Protein AF-A0A956LM28-F1 (afdb_monomer)

Secondary structure (DSSP, 8-state):
------HHHHHHHHHHHHHTHHHHHHHHHHHHHHHHHHGGG-PPP--SGGGS-TTSHHHHHHHHHHHHH-----------SS-HHHHHHHHHHHHHHHHT-GGGTT-------HHHHHHHHHHH-GGGHHHHHTTSPTT----

Radius of gyration: 29.78 Å; Cα contacts (8 Å, |Δi|>4): 27; chains: 1; bounding box: 61×28×83 Å

Foldseek 3Di:
DDPDDDPVNVVVVVVVCVVPVVVVVVVVVVVVVVCVVCVVVPDDDPDPLVVDDCVPPVSVVVVVVCVVPNDPPDDDDDDDDDDPVVSVVVVVVVVVVLCVDPVCPPVCPDDQDPLNVVVVVCVPDVVVVVVVVVVDDPPDDDD

pLDDT: mean 74.86, std 14.49, range [39.31, 97.31]

Structure (mmCIF, N/CA/C/O backbone):
data_AF-A0A956LM28-F1
#
_entry.id   AF-A0A956LM28-F1
#
loop_
_atom_site.group_PDB
_atom_site.id
_atom_site.type_symbol
_atom_site.label_atom_id
_atom_site.label_alt_id
_atom_site.label_comp_id
_atom_site.label_asym_id
_atom_site.label_entity_id
_atom_site.label_seq_id
_atom_site.pdbx_PDB_ins_code
_atom_site.Cartn_x
_atom_site.Cartn_y
_atom_site.Cartn_z
_atom_site.occupancy
_atom_site.B_iso_or_equiv
_atom_site.auth_seq_id
_atom_site.auth_comp_id
_atom_site.auth_asym_id
_atom_site.auth_atom_id
_atom_site.pdbx_PDB_model_num
ATOM 1 N N . MET A 1 1 ? 36.178 5.167 -13.919 1.00 39.31 1 MET A N 1
ATOM 2 C CA . MET A 1 1 ? 35.560 4.736 -15.194 1.00 39.31 1 MET A CA 1
ATOM 3 C C . MET A 1 1 ? 35.557 5.927 -16.148 1.00 39.31 1 MET A C 1
ATOM 5 O O . MET A 1 1 ? 34.831 6.876 -15.893 1.00 39.31 1 MET A O 1
ATOM 9 N N . LYS A 1 2 ? 36.430 5.956 -17.165 1.00 40.47 2 LYS A N 1
ATOM 10 C CA . LYS A 1 2 ? 36.479 7.042 -18.163 1.00 40.47 2 LYS A CA 1
ATOM 11 C C . LYS A 1 2 ? 35.704 6.593 -19.404 1.00 40.47 2 LYS A C 1
ATOM 13 O O . LYS A 1 2 ? 36.234 5.825 -20.197 1.00 40.47 2 LYS A O 1
ATOM 18 N N . PHE A 1 3 ? 34.463 7.047 -19.565 1.00 50.88 3 PHE A N 1
ATOM 19 C CA . PHE A 1 3 ? 33.732 6.896 -20.826 1.00 50.88 3 PHE A CA 1
ATOM 20 C C . PHE A 1 3 ? 34.228 7.967 -21.805 1.00 50.88 3 PHE A C 1
ATOM 22 O O . PHE A 1 3 ? 33.648 9.040 -21.924 1.00 50.88 3 PHE A O 1
ATOM 29 N N . GLY A 1 4 ? 35.366 7.705 -22.447 1.00 50.84 4 GLY A N 1
ATOM 30 C CA . GLY A 1 4 ? 35.900 8.543 -23.518 1.00 50.84 4 GLY A CA 1
ATOM 31 C C . GLY A 1 4 ? 35.463 7.997 -24.870 1.00 50.84 4 GLY A C 1
ATOM 32 O O . GLY A 1 4 ? 36.210 7.252 -25.493 1.00 50.84 4 GLY A O 1
ATOM 33 N N . ALA A 1 5 ? 34.253 8.326 -25.315 1.00 62.44 5 ALA A N 1
ATOM 34 C CA . ALA A 1 5 ? 33.880 8.112 -26.710 1.00 62.44 5 ALA A CA 1
ATOM 35 C C . ALA A 1 5 ? 34.688 9.095 -27.579 1.00 62.44 5 ALA A C 1
ATOM 37 O O . ALA A 1 5 ? 34.656 10.302 -27.334 1.00 62.44 5 ALA A O 1
ATOM 38 N N . SER A 1 6 ? 35.463 8.585 -28.540 1.00 75.94 6 SER A N 1
ATOM 39 C CA . SER A 1 6 ? 36.247 9.417 -29.460 1.00 75.94 6 SER A CA 1
ATOM 40 C C . SER A 1 6 ? 35.320 10.193 -30.406 1.00 75.94 6 SER A C 1
ATOM 42 O O . SER A 1 6 ? 34.205 9.764 -30.685 1.00 75.94 6 SER A O 1
ATOM 44 N N . GLY A 1 7 ? 35.755 11.342 -30.937 1.00 74.44 7 GLY A N 1
ATOM 45 C CA . GLY A 1 7 ? 34.941 12.129 -31.885 1.00 74.44 7 GLY A CA 1
ATOM 46 C C . GLY A 1 7 ? 34.481 11.325 -33.113 1.00 74.44 7 GLY A C 1
ATOM 47 O O . GLY A 1 7 ? 33.429 11.596 -33.690 1.00 74.44 7 GLY A O 1
ATOM 48 N N . GLU A 1 8 ? 35.227 10.276 -33.454 1.00 78.12 8 GLU A N 1
ATOM 49 C CA . GLU A 1 8 ? 34.931 9.340 -34.535 1.00 78.12 8 GLU A CA 1
ATOM 50 C C . GLU A 1 8 ? 33.704 8.459 -34.250 1.00 78.12 8 GLU A C 1
ATOM 52 O O . GLU A 1 8 ? 32.921 8.201 -35.165 1.00 78.12 8 GLU A O 1
ATOM 57 N N . THR A 1 9 ? 33.469 8.041 -32.998 1.00 80.12 9 THR A N 1
ATOM 58 C CA . THR A 1 9 ? 32.282 7.234 -32.660 1.00 80.12 9 THR A CA 1
ATOM 59 C C . THR A 1 9 ? 31.005 8.061 -32.749 1.00 80.12 9 THR A C 1
ATOM 61 O O . THR A 1 9 ? 30.006 7.582 -33.284 1.00 80.12 9 THR A O 1
ATOM 64 N N . TYR A 1 10 ? 31.038 9.325 -32.321 1.00 80.62 10 TYR A N 1
ATOM 65 C CA . TYR A 1 10 ? 29.906 10.241 -32.485 1.00 80.62 10 TYR A CA 1
ATOM 66 C C . TYR A 1 10 ? 29.614 10.536 -33.959 1.00 80.62 10 TYR A C 1
ATOM 68 O O . TYR A 1 10 ? 28.452 10.505 -34.368 1.00 80.62 10 TYR A O 1
ATOM 76 N N . ALA A 1 11 ? 30.652 10.767 -34.770 1.00 80.88 11 ALA A N 1
ATOM 77 C CA . ALA A 1 11 ? 30.502 10.982 -36.208 1.00 80.88 11 ALA A CA 1
ATOM 78 C C . ALA A 1 11 ? 29.904 9.751 -36.911 1.00 80.88 11 ALA A C 1
ATOM 80 O O . ALA A 1 11 ? 29.016 9.886 -37.757 1.00 80.88 11 ALA A O 1
ATOM 81 N N . TRP A 1 12 ? 30.330 8.549 -36.517 1.00 83.12 12 TRP A N 1
ATOM 82 C CA . TRP A 1 12 ? 29.788 7.296 -37.038 1.00 83.12 12 TRP A CA 1
ATOM 83 C C . TRP A 1 12 ? 28.314 7.087 -36.655 1.00 83.12 12 TRP A C 1
ATOM 85 O O . TRP A 1 12 ? 27.498 6.772 -37.525 1.00 83.12 12 TRP A O 1
ATOM 95 N N . ILE A 1 13 ? 27.941 7.335 -35.392 1.00 84.06 13 ILE A N 1
ATOM 96 C CA . ILE A 1 13 ? 26.540 7.272 -34.938 1.00 84.06 13 ILE A CA 1
ATOM 97 C C . ILE A 1 13 ? 25.688 8.282 -35.715 1.00 84.06 13 ILE A C 1
ATOM 99 O O . ILE A 1 13 ? 24.631 7.924 -36.233 1.00 84.06 13 ILE A O 1
ATOM 103 N N . ALA A 1 14 ? 26.159 9.523 -35.863 1.00 82.56 14 ALA A N 1
ATOM 104 C CA . ALA A 1 14 ? 25.442 10.561 -36.599 1.00 82.56 14 ALA A CA 1
ATOM 105 C C . ALA A 1 14 ? 25.210 10.171 -38.070 1.00 82.56 14 ALA A C 1
ATOM 107 O O . ALA A 1 14 ? 24.093 10.291 -38.578 1.00 82.56 14 ALA A O 1
ATOM 108 N N . GLN A 1 15 ? 26.226 9.630 -38.749 1.00 82.38 15 GLN A N 1
ATOM 109 C CA . GLN A 1 15 ? 26.079 9.148 -40.126 1.00 82.38 15 GLN A CA 1
ATOM 110 C C . GLN A 1 15 ? 25.122 7.954 -40.232 1.00 82.38 15 GLN A C 1
ATOM 112 O O . GLN A 1 15 ? 24.318 7.891 -41.168 1.00 82.38 15 GLN A O 1
ATOM 117 N N . ALA A 1 16 ? 25.165 7.024 -39.275 1.00 80.94 16 ALA A N 1
ATOM 118 C CA . ALA A 1 16 ? 24.238 5.897 -39.221 1.00 80.94 16 ALA A CA 1
ATOM 119 C C . ALA A 1 16 ? 22.782 6.370 -39.054 1.00 80.94 16 ALA A C 1
ATOM 121 O O . ALA A 1 16 ? 21.890 5.853 -39.737 1.00 80.94 16 ALA A O 1
ATOM 122 N N . VAL A 1 17 ? 22.556 7.395 -38.225 1.00 85.19 17 VAL A N 1
ATOM 123 C CA . VAL A 1 17 ? 21.240 8.017 -38.020 1.00 85.19 17 VAL A CA 1
ATOM 124 C C . VAL A 1 17 ? 20.725 8.673 -39.302 1.00 85.19 17 VAL A C 1
ATOM 126 O O . VAL A 1 17 ? 19.581 8.437 -39.690 1.00 85.19 17 VAL A O 1
ATOM 129 N N . VAL A 1 18 ? 21.567 9.431 -40.012 1.00 87.94 18 VAL A N 1
ATOM 130 C CA . VAL A 1 18 ? 21.174 10.104 -41.264 1.00 87.94 18 VAL A CA 1
ATOM 131 C C . VAL A 1 18 ? 20.878 9.093 -42.376 1.00 87.94 18 VAL A C 1
ATOM 133 O O . VAL A 1 18 ? 19.854 9.192 -43.057 1.00 87.9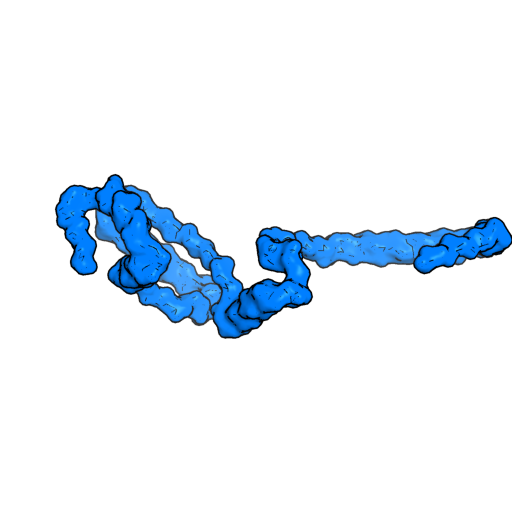4 18 VAL A O 1
ATOM 136 N N . ARG A 1 19 ? 21.737 8.078 -42.546 1.00 88.88 19 ARG A N 1
ATOM 137 C CA . ARG A 1 19 ? 21.605 7.084 -43.624 1.00 88.88 19 ARG A CA 1
ATOM 138 C C . ARG A 1 19 ? 20.397 6.165 -43.440 1.00 88.88 19 ARG A C 1
ATOM 140 O O . ARG A 1 19 ? 19.816 5.717 -44.426 1.00 88.88 19 ARG A O 1
ATOM 147 N N . ARG A 1 20 ? 20.010 5.881 -42.194 1.00 90.31 20 ARG A N 1
ATOM 148 C CA . ARG A 1 20 ? 18.883 4.998 -41.846 1.00 90.31 20 ARG A CA 1
ATOM 149 C C . ARG A 1 20 ? 17.755 5.751 -41.133 1.00 90.31 20 ARG A C 1
ATOM 151 O O . ARG A 1 20 ? 17.094 5.180 -40.268 1.00 90.31 20 ARG A O 1
ATOM 158 N N . ARG A 1 21 ? 17.500 7.007 -41.526 1.00 89.06 21 ARG A N 1
ATOM 159 C CA . ARG A 1 21 ? 16.538 7.914 -40.868 1.00 89.06 21 ARG A CA 1
ATOM 160 C C . ARG A 1 21 ? 15.180 7.282 -40.559 1.00 89.06 21 ARG A C 1
ATOM 162 O O . ARG A 1 21 ? 14.679 7.431 -39.455 1.00 89.06 21 ARG A O 1
ATOM 169 N N . TRP A 1 22 ? 14.616 6.521 -41.497 1.00 93.25 22 TRP A N 1
ATOM 170 C CA . TRP A 1 22 ? 13.314 5.880 -41.310 1.00 93.25 22 TRP A CA 1
ATOM 171 C C . TRP A 1 22 ? 13.344 4.797 -40.234 1.00 93.25 22 TRP A C 1
ATOM 173 O O . TRP A 1 22 ? 12.452 4.755 -39.401 1.00 93.25 22 TRP A O 1
ATOM 183 N N . ILE A 1 23 ? 14.402 3.985 -40.192 1.00 92.38 23 ILE A N 1
ATOM 184 C CA . ILE A 1 23 ? 14.566 2.941 -39.173 1.00 92.38 23 ILE A CA 1
ATOM 185 C C . ILE A 1 23 ? 14.701 3.578 -37.786 1.00 92.38 23 ILE A C 1
ATOM 187 O O . ILE A 1 23 ? 14.074 3.113 -36.840 1.00 92.38 23 ILE A O 1
ATOM 191 N N . VAL A 1 24 ? 15.476 4.661 -37.667 1.00 92.69 24 VAL A N 1
ATOM 192 C CA . VAL A 1 24 ? 15.648 5.377 -36.392 1.00 92.69 24 VAL A CA 1
ATOM 193 C C . VAL A 1 24 ? 14.342 6.025 -35.937 1.00 92.69 24 VAL A C 1
ATOM 195 O O . VAL A 1 24 ? 13.993 5.914 -34.765 1.00 92.69 24 VAL A O 1
ATOM 198 N N . LEU A 1 25 ? 13.592 6.647 -36.852 1.00 93.69 25 LEU A N 1
ATOM 199 C CA . LEU A 1 25 ? 12.282 7.227 -36.548 1.00 93.69 25 LEU A CA 1
ATOM 200 C C . LEU A 1 25 ? 11.279 6.162 -36.101 1.00 93.69 25 LEU A C 1
ATOM 202 O O . LEU A 1 25 ? 10.583 6.367 -35.112 1.00 93.69 25 LEU A O 1
ATOM 206 N N . THR A 1 26 ? 11.231 5.013 -36.779 1.00 94.94 26 THR A N 1
ATOM 207 C CA . THR A 1 26 ? 10.374 3.892 -36.376 1.00 94.94 26 THR A CA 1
ATOM 208 C C . THR A 1 26 ? 10.778 3.347 -35.009 1.00 94.94 26 THR A C 1
ATOM 210 O O . THR A 1 26 ? 9.910 3.101 -34.179 1.00 94.94 26 THR A O 1
ATOM 213 N N . LEU A 1 27 ? 12.077 3.200 -34.739 1.00 95.31 27 LEU A N 1
ATOM 214 C CA . LEU A 1 27 ? 12.566 2.740 -33.439 1.00 95.31 27 LEU A CA 1
ATOM 215 C C . LEU A 1 27 ? 12.185 3.717 -32.317 1.00 95.31 27 LEU A C 1
ATOM 217 O O . LEU A 1 27 ? 11.679 3.289 -31.283 1.00 95.31 27 LEU A O 1
ATOM 221 N N . LEU A 1 28 ? 12.382 5.021 -32.534 1.00 95.25 28 LEU A N 1
ATOM 222 C CA . LEU A 1 28 ? 11.965 6.064 -31.594 1.00 95.25 28 LEU A CA 1
ATOM 223 C C . LEU A 1 28 ? 10.461 6.016 -31.350 1.00 95.25 28 LEU A C 1
ATOM 225 O O . LEU A 1 28 ? 10.041 6.005 -30.200 1.00 95.25 28 LEU A O 1
ATOM 229 N N . LEU A 1 29 ? 9.664 5.915 -32.416 1.00 96.81 29 LEU A N 1
ATOM 230 C CA . LEU A 1 29 ? 8.213 5.809 -32.316 1.00 96.81 29 LEU A CA 1
ATOM 231 C C . LEU A 1 29 ? 7.797 4.588 -31.488 1.00 96.81 29 LEU A C 1
ATOM 233 O O . LEU A 1 29 ? 6.949 4.713 -30.611 1.00 96.81 29 LEU A O 1
ATOM 237 N N . ILE A 1 30 ? 8.420 3.429 -31.715 1.00 97.31 30 ILE A N 1
ATOM 238 C CA . ILE A 1 30 ? 8.160 2.212 -30.936 1.00 97.31 30 ILE A CA 1
ATOM 239 C C . ILE A 1 30 ? 8.509 2.430 -29.460 1.00 97.31 30 ILE A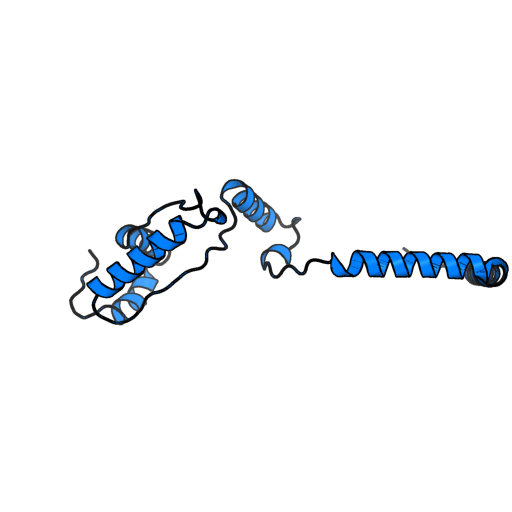 C 1
ATOM 241 O O . ILE A 1 30 ? 7.688 2.126 -28.600 1.00 97.31 30 ILE A O 1
ATOM 245 N N . ILE A 1 31 ? 9.682 2.992 -29.151 1.00 96.69 31 ILE A N 1
ATOM 246 C 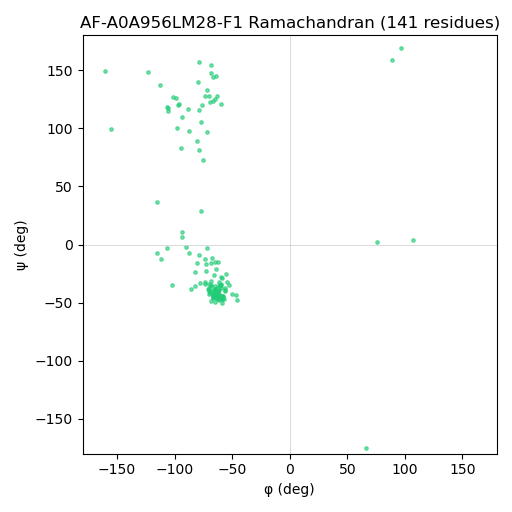CA . ILE A 1 31 ? 10.095 3.271 -27.765 1.00 96.69 31 ILE A CA 1
ATOM 247 C C . ILE A 1 31 ? 9.122 4.250 -27.096 1.00 96.69 31 ILE A C 1
ATOM 249 O O . ILE A 1 31 ? 8.725 4.031 -25.952 1.00 96.69 31 ILE A O 1
ATOM 253 N N . THR A 1 32 ? 8.696 5.298 -27.802 1.00 96.38 32 THR A N 1
ATOM 254 C CA . THR A 1 32 ? 7.714 6.265 -27.298 1.00 96.38 32 THR A CA 1
ATOM 255 C C . THR A 1 32 ? 6.360 5.611 -27.040 1.00 96.38 32 THR A C 1
ATOM 257 O O . THR A 1 32 ? 5.772 5.849 -25.989 1.00 96.38 32 THR A O 1
ATOM 260 N N . ILE A 1 33 ? 5.878 4.761 -27.951 1.00 96.81 33 ILE A N 1
ATOM 261 C CA . ILE A 1 33 ? 4.623 4.020 -27.767 1.00 96.81 33 ILE A CA 1
ATOM 262 C C . ILE A 1 33 ? 4.734 3.092 -26.556 1.00 96.81 33 ILE A C 1
ATOM 264 O O . ILE A 1 33 ? 3.847 3.105 -25.710 1.00 96.81 33 ILE A O 1
ATOM 268 N N . ILE A 1 34 ? 5.828 2.336 -26.428 1.00 96.31 34 ILE A N 1
ATOM 269 C CA . ILE A 1 34 ? 6.066 1.456 -25.275 1.00 96.31 34 ILE A CA 1
ATOM 270 C C . ILE A 1 34 ? 6.067 2.268 -23.976 1.00 96.31 34 ILE A C 1
ATOM 272 O O . ILE A 1 34 ? 5.386 1.895 -23.023 1.00 96.31 34 ILE A O 1
ATOM 276 N N . GLY A 1 35 ? 6.770 3.402 -23.945 1.00 94.00 35 GLY A N 1
ATOM 277 C CA . GLY A 1 35 ? 6.774 4.304 -22.794 1.00 94.00 35 GLY A CA 1
ATOM 278 C C . GLY A 1 35 ? 5.375 4.819 -22.450 1.00 94.00 35 GLY A C 1
ATOM 279 O O . GLY A 1 35 ? 4.985 4.789 -21.287 1.00 94.00 35 GLY A O 1
ATOM 280 N N . GLY A 1 36 ? 4.593 5.219 -23.456 1.00 93.50 36 GLY A N 1
ATOM 281 C CA . GLY A 1 36 ? 3.207 5.659 -23.281 1.00 93.50 36 GLY A CA 1
ATOM 282 C C . GLY A 1 36 ? 2.272 4.551 -22.789 1.00 93.50 36 GLY A C 1
ATOM 283 O O . GLY A 1 36 ? 1.392 4.817 -21.976 1.00 93.50 36 GLY A O 1
ATOM 284 N N . VAL A 1 37 ? 2.488 3.307 -23.225 1.00 94.06 37 VAL A N 1
ATOM 285 C CA . VAL A 1 37 ? 1.737 2.132 -22.758 1.00 94.06 37 VAL A CA 1
ATOM 286 C C . VAL A 1 37 ? 2.102 1.779 -21.319 1.00 94.06 37 VAL A C 1
ATOM 288 O O . VAL A 1 37 ? 1.214 1.411 -20.562 1.00 94.06 37 VAL A O 1
ATOM 291 N N . ILE A 1 38 ? 3.371 1.905 -20.919 1.00 93.56 38 ILE A N 1
ATOM 292 C CA . ILE A 1 38 ? 3.832 1.588 -19.556 1.00 93.56 38 ILE A CA 1
ATOM 293 C C . ILE A 1 38 ? 3.472 2.699 -18.562 1.00 93.56 38 ILE A C 1
ATOM 295 O O . ILE A 1 38 ? 3.179 2.401 -17.406 1.00 93.56 38 ILE A O 1
ATOM 299 N N . ALA A 1 39 ? 3.453 3.962 -18.995 1.00 89.31 39 ALA A N 1
ATOM 300 C CA . ALA A 1 39 ? 3.169 5.124 -18.152 1.00 89.31 39 ALA A CA 1
ATOM 301 C C . ALA A 1 39 ? 1.951 4.971 -17.211 1.00 89.31 39 ALA A C 1
ATOM 303 O O . ALA A 1 39 ? 2.112 5.244 -16.021 1.00 89.31 39 ALA A O 1
ATOM 304 N N . PRO A 1 40 ? 0.764 4.502 -17.653 1.00 86.50 40 PRO A N 1
ATOM 305 C CA . PRO A 1 40 ? -0.383 4.322 -16.758 1.00 86.50 40 PRO A CA 1
ATOM 306 C C . PRO A 1 40 ? -0.212 3.193 -15.729 1.00 86.50 40 PRO A C 1
ATOM 308 O O . PRO A 1 40 ? -0.959 3.153 -14.756 1.00 86.50 40 PRO A O 1
ATOM 311 N N . TYR A 1 41 ? 0.751 2.286 -15.913 1.00 85.94 41 TYR A N 1
ATOM 312 C CA . TYR A 1 41 ? 1.040 1.196 -14.973 1.00 85.94 41 TYR A CA 1
ATOM 313 C C . TYR A 1 41 ? 2.074 1.578 -13.909 1.00 85.94 41 TYR A C 1
ATOM 315 O O . TYR A 1 41 ? 2.377 0.770 -13.030 1.00 85.94 41 TYR A O 1
ATOM 323 N N . VAL A 1 42 ? 2.621 2.796 -13.961 1.00 82.06 42 VAL A N 1
ATOM 324 C CA . VAL A 1 42 ? 3.524 3.295 -12.923 1.00 82.06 42 VAL A CA 1
ATOM 325 C C . VAL A 1 42 ? 2.703 3.592 -11.667 1.00 82.06 42 VAL A C 1
ATOM 327 O O . VAL A 1 42 ? 2.073 4.639 -11.535 1.00 82.06 42 VAL A O 1
ATOM 330 N N . GLY A 1 43 ? 2.686 2.633 -10.742 1.00 77.88 43 GLY A N 1
ATOM 331 C CA . GLY A 1 43 ? 2.033 2.781 -9.447 1.00 77.88 43 GLY A CA 1
ATOM 332 C C . GLY A 1 43 ? 2.783 3.771 -8.558 1.00 77.88 43 GLY A C 1
ATOM 333 O O . GLY A 1 43 ? 3.985 3.633 -8.335 1.00 77.88 43 GLY A O 1
ATOM 334 N N . VAL A 1 44 ? 2.070 4.756 -8.015 1.00 75.50 44 VAL A N 1
ATOM 335 C CA . VAL A 1 44 ? 2.604 5.641 -6.974 1.00 75.50 44 VAL A CA 1
ATOM 336 C C . VAL A 1 44 ? 2.334 4.994 -5.619 1.00 75.50 44 VAL A C 1
ATOM 338 O O . VAL A 1 44 ? 1.179 4.812 -5.238 1.00 75.50 44 VAL A O 1
ATOM 341 N N . SER A 1 45 ? 3.393 4.647 -4.888 1.00 72.19 45 SER A N 1
ATOM 342 C CA . SER A 1 45 ? 3.289 4.163 -3.509 1.00 72.19 45 SER A CA 1
ATOM 343 C C . SER A 1 45 ? 3.570 5.304 -2.536 1.00 72.19 45 SER A C 1
ATOM 345 O O . SER A 1 45 ? 4.610 5.951 -2.615 1.00 72.19 45 SER A O 1
ATOM 347 N N . THR A 1 46 ? 2.653 5.543 -1.599 1.00 72.44 46 THR A N 1
ATOM 348 C CA . THR A 1 46 ? 2.828 6.496 -0.487 1.00 72.44 46 THR A CA 1
ATOM 349 C C . THR A 1 46 ? 3.372 5.822 0.776 1.00 72.44 46 THR A C 1
ATOM 351 O O . THR A 1 46 ? 3.386 6.423 1.853 1.00 72.44 46 THR A O 1
ATOM 354 N N . SER A 1 47 ? 3.820 4.567 0.668 1.00 65.31 47 SER A N 1
ATOM 355 C CA . SER A 1 47 ? 4.342 3.813 1.803 1.00 65.31 47 SER A CA 1
ATOM 356 C C . SER A 1 47 ? 5.640 4.427 2.318 1.00 65.31 47 SER A C 1
ATOM 358 O O . SER A 1 47 ? 6.631 4.538 1.595 1.00 65.31 47 SER A O 1
ATOM 360 N N . ARG A 1 48 ? 5.657 4.775 3.609 1.00 68.31 48 ARG A N 1
ATOM 361 C CA . ARG A 1 48 ? 6.843 5.336 4.275 1.00 68.31 48 ARG A CA 1
ATOM 362 C C . ARG A 1 48 ? 7.994 4.332 4.352 1.00 68.31 48 ARG A C 1
ATOM 364 O O . ARG A 1 48 ? 9.148 4.741 4.376 1.00 68.31 48 ARG A O 1
ATOM 371 N N . PHE A 1 49 ? 7.677 3.039 4.351 1.00 66.44 49 PHE A N 1
ATOM 372 C CA . PHE A 1 49 ? 8.657 1.953 4.377 1.00 66.44 49 PHE A CA 1
ATOM 373 C C . PHE A 1 49 ? 9.361 1.783 3.026 1.00 66.44 49 PHE A C 1
ATOM 375 O O . PHE A 1 49 ? 10.547 1.493 2.993 1.00 66.44 49 PHE A O 1
ATOM 382 N N . GLY A 1 50 ? 8.668 2.059 1.915 1.00 65.44 50 GLY A N 1
ATOM 383 C CA . GLY A 1 50 ? 9.246 1.978 0.567 1.00 65.44 50 GLY A CA 1
ATOM 384 C C . GLY A 1 50 ? 10.257 3.083 0.234 1.00 65.44 50 GLY A C 1
ATOM 385 O O . GLY A 1 50 ? 10.830 3.071 -0.849 1.00 65.44 50 GLY A O 1
ATOM 386 N N . MET A 1 51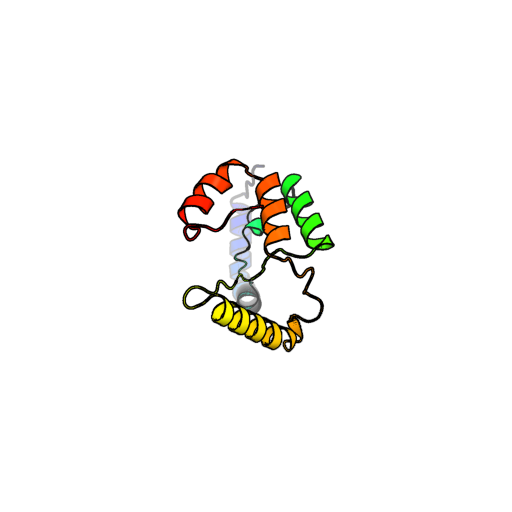 ? 10.473 4.044 1.141 1.00 75.88 51 MET A N 1
ATOM 387 C CA . MET A 1 51 ? 11.473 5.109 0.988 1.00 75.88 51 MET A CA 1
ATOM 388 C C . MET A 1 51 ? 12.865 4.709 1.500 1.00 75.88 51 MET A C 1
ATOM 390 O O . MET A 1 51 ? 13.820 5.465 1.320 1.00 75.88 51 MET A O 1
ATOM 394 N N . VAL A 1 52 ? 12.990 3.550 2.151 1.00 78.62 52 VAL A N 1
ATOM 395 C CA . VAL A 1 52 ? 14.255 3.015 2.671 1.00 78.62 52 VAL A CA 1
ATOM 396 C C . VAL A 1 52 ? 14.609 1.768 1.869 1.00 78.62 52 VAL A C 1
ATOM 398 O O . VAL A 1 52 ? 13.732 0.958 1.580 1.00 78.62 52 VAL A O 1
ATOM 401 N N . SER A 1 53 ? 15.879 1.606 1.480 1.00 72.88 53 SER A N 1
ATOM 402 C CA . SER A 1 53 ? 16.276 0.410 0.733 1.00 72.88 53 SER A CA 1
ATOM 403 C C . SER A 1 53 ? 16.160 -0.843 1.604 1.00 72.88 53 SER A C 1
ATOM 405 O O . SER A 1 53 ? 16.469 -0.832 2.799 1.00 72.88 53 SER A O 1
ATOM 407 N N . SER A 1 54 ? 15.763 -1.943 0.971 1.00 71.44 54 SER A N 1
ATOM 408 C CA . SER A 1 54 ? 15.694 -3.278 1.573 1.00 71.44 54 SER A CA 1
ATOM 409 C C . SER A 1 54 ? 17.058 -3.813 2.029 1.00 71.44 54 SER A C 1
ATOM 411 O O . SER A 1 54 ? 17.121 -4.764 2.802 1.00 71.44 54 SER A O 1
ATOM 413 N N . ASP A 1 55 ? 18.155 -3.198 1.579 1.00 75.81 55 ASP A N 1
ATOM 414 C CA . ASP A 1 55 ? 19.521 -3.569 1.966 1.00 75.81 55 ASP A CA 1
ATOM 415 C C . ASP A 1 55 ? 19.861 -3.134 3.402 1.00 75.81 55 ASP A C 1
ATOM 417 O O . ASP A 1 55 ? 20.864 -3.566 3.970 1.00 75.81 55 ASP A O 1
ATOM 421 N N . ASN A 1 56 ? 19.027 -2.291 4.018 1.00 82.56 56 ASN A N 1
ATOM 422 C CA . ASN A 1 56 ? 19.135 -1.985 5.436 1.00 82.56 56 ASN A CA 1
ATOM 423 C C . ASN A 1 56 ? 18.577 -3.152 6.268 1.00 82.56 56 ASN A C 1
ATOM 425 O O . ASN A 1 56 ? 17.387 -3.467 6.203 1.00 82.56 56 ASN A O 1
ATOM 429 N N . GLU A 1 57 ? 19.409 -3.757 7.119 1.00 83.06 57 GLU A N 1
ATOM 430 C CA . GLU A 1 57 ? 19.005 -4.889 7.964 1.00 83.06 57 GLU A CA 1
ATOM 431 C C . GLU A 1 57 ? 17.768 -4.611 8.833 1.00 83.06 57 GLU A C 1
ATOM 433 O O . GLU A 1 57 ? 16.981 -5.522 9.101 1.00 83.06 57 GLU A O 1
ATOM 438 N N . HIS A 1 58 ? 17.572 -3.369 9.282 1.00 81.50 58 HIS A N 1
ATOM 439 C CA . HIS A 1 58 ? 16.407 -2.992 10.085 1.00 81.50 58 HIS A CA 1
ATOM 440 C C . HIS A 1 58 ? 15.117 -3.002 9.260 1.00 81.50 58 HIS A C 1
ATOM 442 O O . HIS A 1 58 ? 14.087 -3.482 9.736 1.00 81.50 58 HIS A O 1
ATOM 448 N N . GLN A 1 59 ? 15.194 -2.533 8.015 1.00 82.06 59 GLN A N 1
ATOM 449 C CA . GLN A 1 59 ? 14.083 -2.537 7.068 1.00 82.06 59 GLN A CA 1
ATOM 450 C C . GLN A 1 59 ? 13.711 -3.975 6.687 1.00 82.06 59 GLN A C 1
ATOM 452 O O . GLN A 1 59 ? 12.545 -4.354 6.777 1.00 82.06 59 GLN A O 1
ATOM 457 N N . ALA A 1 60 ? 14.706 -4.821 6.409 1.00 83.06 60 ALA A N 1
ATOM 458 C CA . ALA A 1 60 ? 14.486 -6.234 6.107 1.00 83.06 60 ALA A CA 1
ATOM 459 C C . ALA A 1 60 ? 13.809 -6.997 7.265 1.00 83.06 60 ALA A C 1
ATOM 461 O O . ALA A 1 60 ? 12.985 -7.886 7.038 1.00 83.06 60 ALA A O 1
ATOM 462 N N . ARG A 1 61 ? 14.126 -6.670 8.528 1.00 83.38 61 ARG A N 1
ATOM 463 C CA . ARG A 1 61 ? 13.434 -7.258 9.695 1.00 83.38 61 ARG A CA 1
ATOM 464 C C . ARG A 1 61 ? 11.972 -6.825 9.770 1.00 83.38 61 ARG A C 1
ATOM 466 O O . ARG A 1 61 ? 11.123 -7.646 10.113 1.00 83.38 61 ARG A O 1
ATOM 473 N N . LEU A 1 62 ? 11.689 -5.564 9.457 1.00 80.69 62 LEU A N 1
ATOM 474 C CA . LEU A 1 62 ? 10.337 -5.019 9.467 1.00 80.69 62 LEU A CA 1
ATOM 475 C C . LEU A 1 62 ? 9.475 -5.606 8.339 1.00 80.69 62 LEU A C 1
ATOM 477 O O . LEU A 1 62 ? 8.339 -6.000 8.585 1.00 80.69 62 LEU A O 1
ATOM 481 N N . GLU A 1 63 ? 10.030 -5.756 7.137 1.00 82.75 63 GLU A N 1
ATOM 482 C CA . GLU A 1 63 ? 9.361 -6.414 6.006 1.00 82.75 63 GLU A CA 1
ATOM 483 C C . GLU A 1 63 ? 9.019 -7.872 6.328 1.00 82.75 63 GLU A C 1
ATOM 485 O O . GLU A 1 63 ? 7.869 -8.275 6.183 1.00 82.75 63 GLU A O 1
ATOM 490 N N . ARG A 1 64 ? 9.958 -8.635 6.908 1.00 81.81 64 ARG A N 1
ATOM 491 C CA . ARG A 1 64 ? 9.680 -10.010 7.374 1.00 81.81 64 ARG A CA 1
ATOM 492 C C . ARG A 1 64 ? 8.579 -10.069 8.430 1.00 81.81 64 ARG A C 1
ATOM 494 O O . ARG A 1 64 ? 7.843 -11.053 8.499 1.00 81.81 64 ARG A O 1
ATOM 501 N N . PHE A 1 65 ? 8.488 -9.055 9.291 1.00 81.00 65 PHE A N 1
ATOM 502 C CA . PHE A 1 65 ? 7.393 -8.953 10.248 1.00 81.00 65 PHE A CA 1
ATOM 503 C C . PHE A 1 65 ? 6.060 -8.723 9.521 1.00 81.00 65 PHE A C 1
ATOM 505 O O . PHE A 1 65 ? 5.096 -9.434 9.805 1.00 81.00 65 PHE A O 1
ATOM 512 N N . PHE A 1 66 ? 6.005 -7.814 8.545 1.00 80.88 66 PHE A N 1
ATOM 513 C CA . PHE A 1 66 ? 4.795 -7.575 7.751 1.00 80.88 66 PHE A CA 1
ATOM 514 C C . PHE A 1 66 ? 4.382 -8.777 6.901 1.00 80.88 66 PHE A C 1
ATOM 516 O O . PHE A 1 66 ? 3.194 -9.086 6.849 1.00 80.88 66 PHE A O 1
ATOM 523 N N . ASP A 1 67 ? 5.325 -9.513 6.317 1.00 78.06 67 ASP A N 1
ATOM 524 C CA . ASP A 1 67 ? 5.028 -10.745 5.575 1.00 78.06 67 ASP A CA 1
ATOM 525 C C . ASP A 1 67 ? 4.390 -11.813 6.472 1.00 78.06 67 ASP A C 1
ATOM 527 O O . ASP A 1 67 ? 3.522 -12.573 6.041 1.00 78.06 67 ASP A O 1
ATOM 531 N N . ARG A 1 68 ? 4.807 -11.869 7.743 1.00 72.62 68 ARG A N 1
ATOM 532 C CA . ARG A 1 68 ? 4.337 -12.878 8.698 1.00 72.62 68 ARG A CA 1
ATOM 533 C C . ARG A 1 68 ? 3.035 -12.498 9.399 1.00 72.62 68 ARG A C 1
ATOM 535 O O . ARG A 1 68 ? 2.219 -13.378 9.663 1.00 72.62 68 ARG A O 1
ATOM 542 N N . PHE A 1 69 ? 2.863 -11.226 9.745 1.00 75.06 69 PHE A N 1
ATOM 543 C CA . PHE A 1 69 ? 1.765 -10.756 10.600 1.00 75.06 69 PHE A CA 1
ATOM 544 C C . PHE A 1 69 ? 0.786 -9.815 9.885 1.00 75.06 69 PHE A C 1
ATOM 546 O O . PHE A 1 69 ? -0.272 -9.503 10.429 1.00 75.06 69 PHE A O 1
ATOM 553 N N . GLY A 1 70 ? 1.097 -9.410 8.654 1.00 67.62 70 GLY A N 1
ATOM 554 C CA . GLY A 1 70 ? 0.349 -8.423 7.886 1.00 67.62 70 GLY A CA 1
ATOM 555 C C . GLY A 1 70 ? 0.829 -6.990 8.129 1.00 67.62 70 GLY A C 1
ATOM 556 O O . GLY A 1 70 ? 1.453 -6.668 9.140 1.00 67.62 70 GLY A O 1
ATOM 557 N N . TYR A 1 71 ? 0.515 -6.110 7.177 1.00 68.81 71 TYR A N 1
ATOM 558 C CA . TYR A 1 71 ? 0.784 -4.678 7.294 1.00 68.81 71 TYR A CA 1
ATOM 559 C C . TYR A 1 71 ? -0.162 -4.027 8.317 1.00 68.81 71 TYR A C 1
ATOM 561 O O . TYR A 1 71 ? -1.376 -4.233 8.227 1.00 68.81 71 TYR A O 1
ATOM 569 N N . PRO A 1 72 ? 0.345 -3.195 9.247 1.00 65.69 72 PRO A N 1
ATOM 570 C CA . PRO A 1 72 ? -0.454 -2.508 10.262 1.00 65.69 72 PRO A CA 1
ATOM 571 C C . PRO A 1 72 ? -1.222 -1.294 9.709 1.00 65.69 72 PRO A C 1
ATOM 573 O O . PRO A 1 72 ? -1.510 -0.357 10.453 1.00 65.69 72 PRO A O 1
ATOM 576 N N . ASP A 1 73 ? -1.583 -1.301 8.425 1.00 64.19 73 ASP A N 1
ATOM 577 C CA . ASP A 1 73 ? -2.415 -0.271 7.799 1.00 64.19 73 ASP A CA 1
ATOM 578 C C . ASP A 1 73 ? -3.870 -0.471 8.240 1.00 64.19 73 ASP A C 1
ATOM 580 O O . ASP A 1 73 ? -4.725 -0.975 7.508 1.00 64.19 73 ASP A O 1
ATOM 584 N N . MET A 1 74 ? -4.139 -0.137 9.500 1.00 65.50 74 MET A N 1
ATOM 585 C CA . MET A 1 74 ? -5.452 -0.270 10.109 1.00 65.50 74 MET A CA 1
ATOM 586 C C . MET A 1 74 ? -6.096 1.111 10.248 1.00 65.50 74 MET A C 1
ATOM 588 O O . MET A 1 74 ? -5.566 1.963 10.966 1.00 65.50 74 MET A O 1
ATOM 592 N N . PRO A 1 75 ? -7.241 1.365 9.591 1.00 68.56 75 PRO A N 1
ATOM 593 C CA . PRO A 1 75 ? -7.993 2.586 9.830 1.00 68.56 75 PRO A CA 1
ATOM 594 C C . PRO A 1 75 ? -8.508 2.593 11.274 1.00 68.56 75 PRO A C 1
ATOM 596 O O . PRO A 1 75 ? -9.193 1.665 11.706 1.00 68.56 75 PRO A O 1
ATOM 599 N N . VAL A 1 76 ? -8.195 3.654 12.018 1.00 76.44 76 VAL A N 1
ATOM 600 C CA . VAL A 1 76 ? -8.686 3.857 13.386 1.00 76.44 76 VAL A CA 1
ATOM 601 C C . VAL A 1 76 ? -9.908 4.767 13.340 1.00 76.44 76 VAL A C 1
ATOM 603 O O . VAL A 1 76 ? -9.829 5.903 12.877 1.00 76.44 76 VAL A O 1
ATOM 606 N N . ILE A 1 77 ? -11.046 4.269 13.827 1.00 80.00 77 ILE A N 1
ATOM 607 C CA . ILE A 1 77 ? -12.291 5.038 13.933 1.00 80.00 77 ILE A CA 1
ATOM 608 C C . ILE A 1 77 ? -12.507 5.398 15.402 1.00 80.00 77 ILE A C 1
ATOM 610 O O . ILE A 1 77 ? -12.738 4.520 16.231 1.00 80.00 77 ILE A O 1
ATOM 614 N N . MET A 1 78 ? -12.458 6.691 15.722 1.00 81.19 78 MET A N 1
ATOM 615 C CA . MET A 1 78 ? -12.710 7.199 17.072 1.00 81.19 78 MET A CA 1
ATOM 616 C C . MET A 1 78 ? -14.123 7.786 17.172 1.00 81.19 78 MET A C 1
ATOM 618 O O . MET A 1 78 ? -14.493 8.662 16.393 1.00 81.19 78 MET A O 1
ATOM 622 N N . VAL A 1 79 ? -14.905 7.335 18.158 1.00 84.06 79 VAL A N 1
ATOM 623 C CA . VAL A 1 79 ? -16.254 7.857 18.440 1.00 84.06 79 VAL A CA 1
ATOM 624 C C . VAL A 1 79 ? -16.212 8.706 19.712 1.00 84.06 79 VAL A C 1
ATOM 626 O O . VAL A 1 79 ? -15.911 8.198 20.792 1.00 84.06 79 VAL A O 1
ATOM 629 N N . ARG A 1 80 ? -16.531 10.002 19.602 1.00 84.06 80 ARG A N 1
ATOM 630 C CA . ARG A 1 80 ? -16.508 10.967 20.718 1.00 84.06 80 ARG A CA 1
ATOM 631 C C . ARG A 1 80 ? -17.871 11.643 20.914 1.00 84.06 80 ARG A C 1
ATOM 633 O O . ARG A 1 80 ? -18.577 11.899 19.947 1.00 84.06 80 ARG A O 1
ATOM 640 N N . GLY A 1 81 ? -18.186 11.989 22.167 1.00 87.06 81 GLY A N 1
ATOM 641 C CA . GLY A 1 81 ? -19.386 12.737 22.567 1.00 87.06 81 GLY A CA 1
ATOM 642 C C . GLY A 1 81 ? -20.548 11.861 23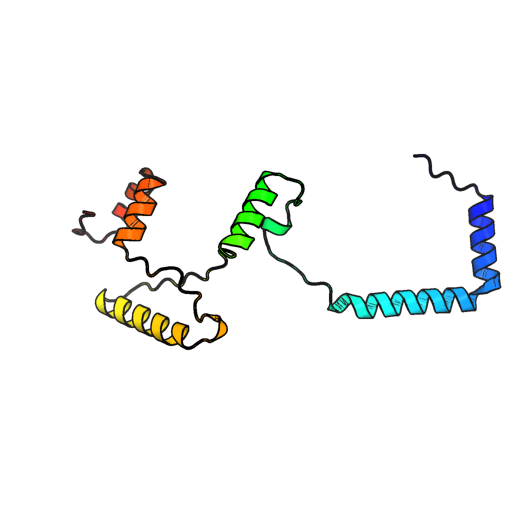.048 1.00 87.06 81 GLY A C 1
ATOM 643 O O . GLY A 1 81 ? -20.514 10.643 22.893 1.00 87.06 81 GLY A O 1
ATOM 644 N N . GLY A 1 82 ? -21.571 12.499 23.625 1.00 86.94 82 GLY A N 1
ATOM 645 C CA . GLY A 1 82 ? -22.764 11.840 24.168 1.00 86.94 82 GLY A CA 1
ATOM 646 C C . GLY A 1 82 ? -22.500 10.954 25.390 1.00 86.94 82 GLY A C 1
ATOM 647 O O . GLY A 1 82 ? -21.382 10.879 25.898 1.00 86.94 82 GLY A O 1
ATOM 648 N N . GLU A 1 83 ? -23.553 10.266 25.832 1.00 90.69 83 GLU A N 1
ATOM 649 C CA . GLU A 1 83 ? -23.480 9.326 26.953 1.00 90.69 83 GLU A CA 1
ATOM 650 C C . GLU A 1 83 ? -22.646 8.075 26.611 1.00 90.69 83 GLU A C 1
ATOM 652 O O . GLU A 1 83 ? -22.648 7.623 25.452 1.00 90.69 83 GLU A O 1
ATOM 657 N N . PRO A 1 84 ? -21.945 7.475 27.594 1.00 85.38 84 PRO A N 1
ATOM 658 C CA . PRO A 1 84 ? -21.144 6.264 27.406 1.00 85.38 84 PRO A CA 1
ATOM 659 C C . PRO A 1 84 ? -21.891 5.123 26.701 1.00 85.38 84 PRO A C 1
ATOM 661 O O . PRO A 1 84 ? -21.348 4.503 25.780 1.00 85.38 84 PRO A O 1
ATOM 664 N N . GLU A 1 85 ? -23.147 4.888 27.063 1.00 86.62 85 GLU A N 1
ATOM 665 C CA . GLU A 1 85 ? -23.999 3.824 26.521 1.00 86.62 85 GLU A CA 1
ATOM 666 C C . GLU A 1 85 ? -24.281 4.057 25.036 1.00 86.62 85 GLU A C 1
ATOM 668 O O . GLU A 1 85 ? -24.265 3.130 24.222 1.00 86.62 85 GLU A O 1
ATOM 673 N N . ARG A 1 86 ? -24.472 5.324 24.657 1.00 87.25 86 ARG A N 1
ATOM 674 C CA . ARG A 1 86 ? -24.743 5.714 23.274 1.00 87.25 86 ARG A CA 1
ATOM 675 C C . ARG A 1 86 ? -23.510 5.532 22.395 1.00 87.25 86 ARG A C 1
ATOM 677 O O . ARG A 1 86 ? -23.641 5.075 21.260 1.00 87.25 86 ARG A O 1
ATOM 684 N N . ARG A 1 87 ? -22.312 5.816 22.920 1.00 88.75 87 ARG A N 1
ATOM 685 C CA . ARG A 1 87 ? -21.048 5.529 22.218 1.00 88.75 87 ARG A CA 1
ATOM 686 C C . ARG A 1 87 ? -20.859 4.034 21.996 1.00 88.75 87 ARG A C 1
ATOM 688 O O . ARG A 1 87 ? -20.563 3.639 20.871 1.00 88.75 87 ARG A O 1
ATOM 695 N N . ARG A 1 88 ? -21.087 3.209 23.025 1.00 85.06 88 ARG A N 1
ATOM 696 C CA . ARG A 1 88 ? -21.002 1.741 22.907 1.00 85.06 88 ARG A CA 1
ATOM 697 C C . ARG A 1 88 ? -21.942 1.216 21.822 1.00 85.06 88 ARG A C 1
ATOM 699 O O . ARG A 1 88 ? -21.497 0.498 20.933 1.00 85.06 88 ARG A O 1
ATOM 706 N N . ALA A 1 89 ? -23.194 1.674 21.808 1.00 89.00 89 ALA A N 1
ATOM 707 C CA . ALA A 1 89 ? -24.165 1.278 20.788 1.00 89.00 89 ALA A CA 1
ATOM 708 C C . ALA A 1 89 ? -23.729 1.644 19.354 1.00 89.00 89 ALA A C 1
ATOM 710 O O . ALA A 1 89 ? -23.962 0.871 18.419 1.00 89.00 89 ALA A O 1
ATOM 711 N N . ILE A 1 90 ? -23.084 2.804 19.169 1.00 90.25 90 ILE A N 1
ATOM 712 C CA . ILE A 1 90 ? -22.536 3.227 17.870 1.00 90.25 90 ILE A CA 1
ATOM 713 C C . ILE A 1 90 ? -21.352 2.344 17.470 1.00 90.25 90 ILE A C 1
ATOM 715 O O . ILE A 1 90 ? -21.332 1.842 16.347 1.00 90.25 90 ILE A O 1
ATOM 719 N N . VAL A 1 91 ? -20.398 2.119 18.376 1.00 88.12 91 VAL A N 1
ATOM 720 C CA . VAL A 1 91 ? -19.236 1.252 18.125 1.00 88.12 91 VAL A CA 1
ATOM 721 C C . VAL A 1 91 ? -19.689 -0.159 17.750 1.00 88.12 91 VAL A C 1
ATOM 723 O O . VAL A 1 91 ? -19.228 -0.704 16.748 1.00 88.12 91 VAL A O 1
ATOM 726 N N . ASP A 1 92 ? -20.657 -0.721 18.474 1.00 89.25 92 ASP A N 1
ATOM 727 C CA . ASP A 1 92 ? -21.212 -2.043 18.177 1.00 89.25 92 ASP A CA 1
ATOM 728 C C . ASP A 1 92 ? -21.898 -2.093 16.810 1.00 89.25 92 ASP A C 1
ATOM 730 O O . ASP A 1 92 ? -21.802 -3.094 16.094 1.00 89.25 92 ASP A O 1
ATOM 734 N N . ARG A 1 93 ? -22.591 -1.018 16.418 1.00 89.75 93 ARG A N 1
ATOM 735 C CA . ARG A 1 93 ? -23.200 -0.919 15.089 1.00 89.75 93 ARG A CA 1
ATOM 736 C C . ARG A 1 93 ? -22.138 -0.888 13.992 1.00 89.75 93 ARG A C 1
ATOM 738 O O . ARG A 1 93 ? -22.237 -1.687 13.063 1.00 89.75 93 ARG A O 1
ATOM 745 N N . VAL A 1 94 ? -21.123 -0.036 14.125 1.00 88.38 94 VAL A N 1
ATOM 746 C CA . VAL A 1 94 ? -20.003 0.047 13.172 1.00 88.38 94 VAL A CA 1
ATOM 747 C C . VAL A 1 94 ? -19.300 -1.306 13.066 1.00 88.38 94 VAL A C 1
ATOM 749 O O . VAL A 1 94 ? -19.070 -1.801 11.965 1.00 88.38 94 VAL A O 1
ATOM 752 N N . ALA A 1 95 ? -19.040 -1.968 14.195 1.00 85.00 95 ALA A N 1
ATOM 753 C CA . ALA A 1 95 ? -18.425 -3.291 14.215 1.00 85.00 95 ALA A CA 1
ATOM 754 C C . ALA A 1 95 ? -19.278 -4.349 13.494 1.00 85.00 95 ALA A C 1
ATOM 756 O O . ALA A 1 95 ? -18.733 -5.202 12.790 1.00 85.00 95 ALA A O 1
ATOM 757 N N .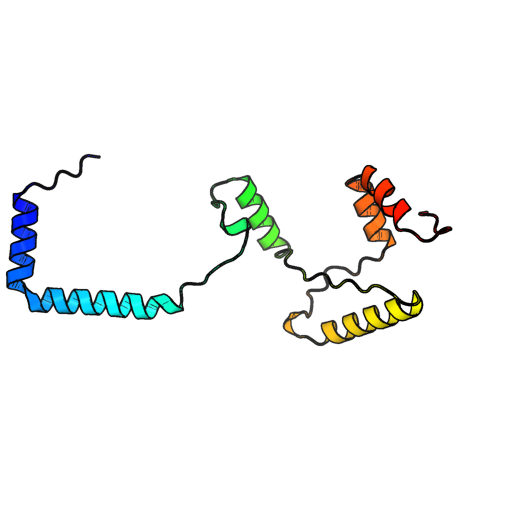 ARG A 1 96 ? -20.611 -4.315 13.643 1.00 87.19 96 ARG A N 1
ATOM 758 C CA . ARG A 1 96 ? -21.517 -5.211 12.903 1.00 87.19 96 ARG A CA 1
ATOM 759 C C . ARG A 1 96 ? -21.480 -4.947 11.402 1.00 87.19 96 ARG A C 1
ATOM 761 O O . ARG A 1 96 ? -21.396 -5.905 10.643 1.00 87.19 96 ARG A O 1
ATOM 768 N N . GLU A 1 97 ? -21.516 -3.687 10.983 1.00 87.69 97 GLU A N 1
ATOM 769 C CA . GLU A 1 97 ? -21.479 -3.319 9.563 1.00 87.69 97 GLU A CA 1
ATOM 770 C C . GLU A 1 97 ? -20.143 -3.732 8.921 1.00 87.69 97 GLU A C 1
ATOM 772 O O . GLU A 1 97 ? -20.141 -4.406 7.891 1.00 87.69 97 GLU A O 1
ATOM 777 N N . LEU A 1 98 ? -19.008 -3.467 9.578 1.00 84.06 98 LEU A N 1
ATOM 778 C CA . LEU A 1 98 ? -17.684 -3.864 9.080 1.00 84.06 98 LEU A CA 1
ATOM 779 C C . LEU A 1 98 ? -17.525 -5.387 8.935 1.00 84.06 98 LEU A C 1
ATOM 781 O O . LEU A 1 98 ? -16.870 -5.844 7.999 1.00 84.06 98 LEU A O 1
ATOM 785 N N . LYS A 1 99 ? -18.170 -6.189 9.795 1.00 83.50 99 LYS A N 1
ATOM 786 C CA . LYS A 1 99 ? -18.175 -7.663 9.683 1.00 83.50 99 LYS A CA 1
ATOM 787 C C . LYS A 1 99 ? -18.862 -8.179 8.417 1.00 83.50 99 LYS A C 1
ATOM 789 O O . LYS A 1 99 ? -18.609 -9.317 8.026 1.00 83.50 99 LYS A O 1
ATOM 794 N N . THR A 1 100 ? -19.722 -7.380 7.786 1.00 86.75 100 THR A N 1
ATOM 795 C CA . THR A 1 100 ? -20.400 -7.772 6.540 1.00 86.75 100 THR A CA 1
ATOM 796 C C . THR A 1 100 ? -19.518 -7.603 5.303 1.00 86.75 100 THR A C 1
ATOM 798 O O . THR A 1 100 ? -19.819 -8.188 4.266 1.00 86.75 100 THR A O 1
ATOM 801 N N . ILE A 1 101 ? -18.411 -6.857 5.405 1.00 84.56 101 ILE A N 1
ATOM 802 C CA . ILE A 1 101 ? -17.522 -6.562 4.279 1.00 84.56 101 ILE A CA 1
ATOM 803 C C . ILE A 1 101 ? -16.612 -7.775 4.015 1.00 84.56 101 ILE A C 1
ATOM 805 O O . ILE A 1 101 ? -15.750 -8.081 4.845 1.00 84.56 101 ILE A O 1
ATOM 809 N N . PRO A 1 102 ? -16.716 -8.449 2.850 1.00 81.06 102 PRO A N 1
ATOM 810 C CA . PRO A 1 102 ? -15.932 -9.655 2.569 1.00 81.06 102 PRO A CA 1
ATOM 811 C C . PRO A 1 102 ? -14.417 -9.425 2.621 1.00 81.06 102 PRO A C 1
ATOM 813 O O . PRO A 1 102 ? -13.686 -10.280 3.110 1.00 81.06 102 PRO A O 1
ATOM 816 N N . ALA A 1 103 ? -13.952 -8.245 2.196 1.00 76.75 103 ALA A N 1
ATOM 817 C CA . ALA A 1 103 ? -12.539 -7.855 2.220 1.00 76.75 103 ALA A CA 1
ATOM 818 C C . ALA A 1 103 ? -11.942 -7.725 3.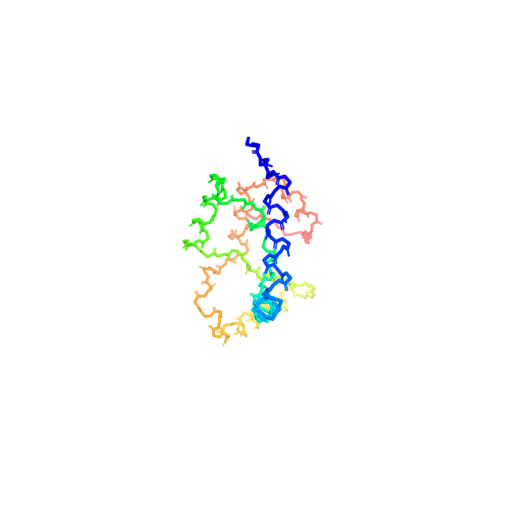639 1.00 76.75 103 ALA A C 1
ATOM 820 O O . ALA A 1 103 ? -10.721 -7.671 3.790 1.00 76.75 103 ALA A O 1
ATOM 821 N N . LEU A 1 104 ? -12.786 -7.668 4.677 1.00 72.38 104 LEU A N 1
ATOM 822 C CA . LEU A 1 104 ? -12.384 -7.589 6.087 1.00 72.38 104 LEU A CA 1
ATOM 823 C C . LEU A 1 104 ? -12.607 -8.913 6.840 1.00 72.38 104 LEU A C 1
ATOM 825 O O . LEU A 1 104 ? -12.250 -9.036 8.015 1.00 72.38 104 LEU A O 1
ATOM 829 N N . LYS A 1 105 ? -13.179 -9.927 6.180 1.00 68.00 105 LYS A N 1
ATOM 830 C CA . LYS A 1 105 ? -13.479 -11.227 6.786 1.00 68.00 105 LYS A CA 1
ATOM 831 C C . LYS A 1 105 ? -12.184 -11.920 7.225 1.00 68.00 105 LYS A C 1
ATOM 833 O O . LYS A 1 105 ? -11.251 -12.054 6.443 1.00 68.00 105 LYS A O 1
ATOM 838 N N . GLY A 1 106 ? -12.126 -12.353 8.486 1.00 63.44 106 GLY A N 1
ATOM 839 C CA . GLY A 1 106 ? -10.943 -13.012 9.061 1.00 63.44 106 GLY A CA 1
ATOM 840 C C . GLY A 1 106 ? -9.777 -12.076 9.407 1.00 63.44 106 GLY A C 1
ATOM 841 O O . GLY A 1 106 ? -8.757 -12.554 9.886 1.00 63.44 106 GLY A O 1
ATOM 842 N N . ARG A 1 107 ? -9.923 -10.754 9.217 1.00 62.12 107 ARG A N 1
ATOM 843 C CA . ARG A 1 107 ? -8.904 -9.743 9.574 1.00 62.12 107 ARG A CA 1
ATOM 844 C C . ARG A 1 107 ? -9.108 -9.141 10.970 1.00 62.12 107 ARG A C 1
ATOM 846 O O . ARG A 1 107 ? -8.409 -8.212 11.354 1.00 62.12 107 ARG A O 1
ATOM 853 N N . VAL A 1 108 ? -10.058 -9.673 11.742 1.00 58.38 108 VAL A N 1
ATOM 854 C CA . VAL A 1 108 ? -10.196 -9.368 13.171 1.00 58.38 108 VAL A CA 1
ATOM 855 C C . VAL A 1 108 ? -9.172 -10.224 13.912 1.00 58.38 108 VAL A C 1
ATOM 857 O O . VAL A 1 108 ? -9.461 -11.360 14.274 1.00 58.38 108 VAL A O 1
ATOM 860 N N . LEU A 1 109 ? -7.960 -9.691 14.067 1.00 50.66 109 LEU A N 1
ATOM 861 C CA . LEU A 1 109 ? -6.854 -10.382 14.740 1.00 50.66 109 LEU A CA 1
ATOM 862 C C . LEU A 1 109 ? -7.095 -10.512 16.251 1.00 50.66 109 LEU A C 1
ATOM 864 O O . LEU A 1 109 ? -6.726 -11.517 16.847 1.00 50.66 109 LEU A O 1
ATOM 868 N N . ALA A 1 110 ? -7.753 -9.519 16.856 1.00 50.69 110 ALA A N 1
ATOM 869 C CA . ALA A 1 110 ? -8.181 -9.538 18.250 1.00 50.69 110 ALA A CA 1
ATOM 870 C C . ALA A 1 110 ? -9.293 -8.503 18.482 1.00 50.69 110 ALA A C 1
ATOM 872 O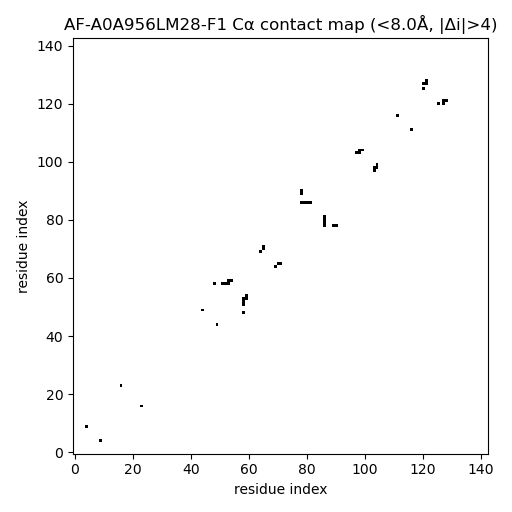 O . ALA A 1 110 ? -9.316 -7.449 17.842 1.00 50.69 110 ALA A O 1
ATOM 873 N N . ARG A 1 111 ? -10.202 -8.786 19.420 1.00 55.94 111 ARG A N 1
ATOM 874 C CA . ARG A 1 111 ? -11.011 -7.761 20.093 1.00 55.94 111 ARG A CA 1
ATOM 875 C C . ARG A 1 111 ? -10.240 -7.412 21.360 1.00 55.94 111 ARG A C 1
ATOM 877 O O . ARG A 1 111 ? -10.102 -8.275 22.215 1.00 55.94 111 ARG A O 1
ATOM 884 N N . MET A 1 112 ? -9.668 -6.215 21.420 1.00 57.12 112 MET A N 1
ATOM 885 C CA . MET A 1 112 ? -8.985 -5.740 22.622 1.00 57.12 112 MET A CA 1
ATOM 886 C C . MET A 1 112 ? -9.969 -4.890 23.406 1.00 57.12 112 MET A C 1
ATOM 888 O O . MET A 1 112 ? -10.503 -3.916 22.869 1.00 57.12 112 MET A O 1
ATOM 892 N N . ASP A 1 113 ? -10.232 -5.291 24.641 1.00 56.72 113 ASP A N 1
ATOM 893 C CA . ASP A 1 113 ? -11.030 -4.495 25.560 1.00 56.72 113 ASP A CA 1
ATOM 894 C C . ASP A 1 113 ? -10.156 -3.363 26.147 1.00 56.72 113 ASP A C 1
ATOM 896 O O . ASP A 1 113 ? -8.920 -3.449 26.098 1.00 56.72 113 ASP A O 1
ATOM 900 N N . PRO A 1 114 ? -10.754 -2.255 26.626 1.00 59.41 114 PRO A N 1
ATOM 901 C CA . PRO A 1 114 ? -10.011 -1.097 27.126 1.00 59.41 114 PRO A CA 1
ATOM 902 C C . PRO A 1 114 ? -8.964 -1.450 28.188 1.00 59.41 114 PRO A C 1
ATOM 904 O O . PRO A 1 114 ? -7.886 -0.858 28.191 1.00 59.41 114 PRO A O 1
ATOM 907 N N . GLU A 1 115 ? -9.249 -2.444 29.029 1.00 53.47 115 GLU A N 1
ATOM 908 C CA . GLU A 1 115 ? -8.349 -2.947 30.068 1.00 53.47 115 GLU A CA 1
ATOM 909 C C . GLU A 1 115 ? -7.073 -3.554 29.457 1.00 53.47 115 GLU A C 1
ATOM 911 O O . GLU A 1 115 ? -5.964 -3.267 29.903 1.00 53.47 115 GLU A O 1
ATOM 916 N N . THR A 1 116 ? -7.204 -4.307 28.359 1.00 55.69 116 THR A N 1
ATOM 917 C CA . THR A 1 116 ? -6.066 -4.891 27.627 1.00 55.69 116 THR A CA 1
ATOM 918 C C . THR A 1 116 ? -5.219 -3.820 26.937 1.00 55.69 116 THR A C 1
ATOM 920 O O . THR A 1 116 ? -4.000 -3.949 26.837 1.00 55.69 116 THR A O 1
ATOM 923 N N . ILE A 1 117 ? -5.847 -2.746 26.448 1.00 62.56 117 ILE A N 1
ATOM 924 C CA . ILE A 1 117 ? -5.126 -1.621 25.834 1.00 62.56 117 ILE A CA 1
ATOM 925 C C . ILE A 1 117 ? -4.359 -0.840 26.901 1.00 62.56 117 ILE A C 1
ATOM 927 O O . ILE A 1 117 ? -3.207 -0.474 26.663 1.00 62.56 117 ILE A O 1
ATOM 931 N N . ALA A 1 118 ? -4.979 -0.606 28.061 1.00 57.38 118 ALA A N 1
ATOM 932 C CA . ALA A 1 118 ? -4.343 0.065 29.184 1.00 57.38 118 ALA A CA 1
ATOM 933 C C . ALA A 1 118 ? -3.093 -0.704 29.626 1.00 57.38 118 ALA A C 1
ATOM 935 O O . ALA A 1 118 ? -2.020 -0.112 29.659 1.00 57.38 118 ALA A O 1
ATOM 936 N N . GLU A 1 119 ? -3.190 -2.018 29.850 1.00 54.78 119 GLU A N 1
ATOM 937 C CA . GLU A 1 119 ? -2.062 -2.866 30.273 1.00 54.78 119 GLU A CA 1
ATOM 938 C C . GLU A 1 119 ? -0.862 -2.791 29.305 1.00 54.78 119 GLU A C 1
ATOM 940 O O . GLU A 1 119 ? 0.294 -2.682 29.722 1.00 54.78 119 GLU A O 1
ATOM 945 N N . VAL A 1 120 ? -1.122 -2.756 27.994 1.00 58.50 120 VAL A N 1
ATOM 946 C CA . VAL A 1 120 ? -0.072 -2.613 26.970 1.00 58.50 120 VAL A CA 1
ATOM 947 C C . VAL A 1 120 ? 0.501 -1.190 26.921 1.00 58.50 120 VAL A C 1
ATOM 949 O O . VAL A 1 120 ? 1.696 -1.023 26.663 1.00 58.50 120 VAL A O 1
ATOM 952 N N . LEU A 1 121 ? -0.315 -0.160 27.173 1.00 54.97 121 LEU A N 1
ATOM 953 C CA . LEU A 1 121 ? 0.157 1.223 27.302 1.00 54.97 121 LEU A CA 1
ATOM 954 C C . LEU A 1 121 ? 1.042 1.400 28.546 1.00 54.97 121 LEU A C 1
ATOM 956 O O . LEU A 1 121 ? 2.121 1.983 28.432 1.00 54.97 121 LEU A O 1
ATOM 960 N N . PHE A 1 122 ? 0.632 0.831 29.686 1.00 54.19 122 PHE A N 1
ATOM 961 C CA . PHE A 1 122 ? 1.374 0.827 30.953 1.00 54.19 122 PHE A CA 1
ATOM 962 C C . PHE A 1 122 ? 2.776 0.229 30.797 1.00 54.19 122 PHE A C 1
ATOM 964 O O . PHE A 1 122 ? 3.740 0.743 31.362 1.00 54.19 122 PHE A O 1
ATOM 971 N N . LEU A 1 123 ? 2.913 -0.827 29.992 1.00 56.41 123 LEU A N 1
ATOM 972 C CA . LEU A 1 123 ? 4.202 -1.476 29.739 1.00 56.41 123 LEU A CA 1
ATOM 973 C C . LEU A 1 123 ? 5.146 -0.656 28.847 1.00 56.41 123 LEU A C 1
ATOM 975 O O . LEU A 1 123 ? 6.354 -0.900 28.862 1.00 56.41 123 LEU A O 1
ATOM 979 N N . ARG A 1 124 ? 4.621 0.270 28.034 1.00 53.06 124 ARG A N 1
ATOM 980 C CA . ARG A 1 124 ? 5.401 0.941 26.983 1.00 53.06 124 ARG A CA 1
ATOM 981 C C . ARG A 1 124 ? 5.843 2.353 27.351 1.00 53.06 124 ARG A C 1
ATOM 983 O O . ARG A 1 124 ? 6.930 2.741 26.928 1.00 53.06 124 ARG A O 1
ATOM 990 N N . ASP A 1 125 ? 5.035 3.100 28.100 1.00 57.56 125 ASP A N 1
ATOM 991 C CA . ASP A 1 125 ? 5.401 4.440 28.572 1.00 57.56 125 ASP A CA 1
ATOM 992 C C . ASP A 1 125 ? 4.625 4.828 29.848 1.00 57.56 125 ASP A C 1
ATOM 994 O O . ASP A 1 125 ? 3.474 5.267 29.762 1.00 57.56 125 ASP A O 1
ATOM 998 N N . PRO A 1 126 ? 5.241 4.703 31.038 1.00 61.22 126 PRO A N 1
ATOM 999 C CA . PRO A 1 126 ? 4.604 5.077 32.300 1.00 61.22 126 PRO A CA 1
ATOM 1000 C C . PRO A 1 126 ? 4.204 6.559 32.361 1.00 61.22 126 PRO A C 1
ATOM 1002 O O . PRO A 1 126 ? 3.236 6.903 33.029 1.00 61.22 126 PRO A O 1
ATOM 1005 N N . ALA A 1 127 ? 4.904 7.445 31.643 1.00 65.06 127 ALA A N 1
ATOM 1006 C CA . ALA A 1 127 ? 4.634 8.884 31.665 1.00 65.06 127 ALA A CA 1
ATOM 1007 C C . ALA A 1 127 ? 3.426 9.291 30.795 1.00 65.06 127 ALA A C 1
ATOM 1009 O O . ALA A 1 127 ? 2.968 10.433 30.851 1.00 65.06 127 ALA A O 1
ATOM 1010 N N . ALA A 1 128 ? 2.881 8.373 29.987 1.00 63.91 128 ALA A N 1
ATOM 1011 C CA . ALA A 1 128 ? 1.669 8.624 29.205 1.00 63.91 128 ALA A CA 1
ATOM 1012 C C . ALA A 1 128 ? 0.392 8.656 30.072 1.00 63.91 128 ALA A C 1
ATOM 1014 O O . ALA A 1 128 ? -0.634 9.176 29.628 1.00 63.91 128 ALA A O 1
ATOM 1015 N N . ILE A 1 129 ? 0.455 8.139 31.306 1.00 59.88 129 ILE A N 1
ATOM 1016 C CA . ILE A 1 129 ? -0.653 8.130 32.277 1.00 59.88 129 ILE A CA 1
ATOM 1017 C C . ILE A 1 129 ? -0.990 9.551 32.733 1.00 59.88 129 ILE A C 1
ATOM 1019 O O . ILE A 1 129 ? -2.162 9.923 32.741 1.00 59.88 129 ILE A O 1
ATOM 1023 N N . ASP A 1 130 ? 0.028 10.372 33.001 1.00 65.88 130 ASP A N 1
ATOM 1024 C CA . ASP A 1 130 ? -0.141 11.758 33.462 1.00 65.88 130 ASP A CA 1
ATOM 1025 C C . ASP A 1 130 ? -0.944 12.604 32.456 1.00 65.88 130 ASP A C 1
ATOM 1027 O O . ASP A 1 130 ? -1.663 13.537 32.811 1.00 65.88 130 ASP A O 1
ATOM 1031 N N . GLN A 1 131 ? -0.861 12.256 31.167 1.00 63.38 131 GLN A N 1
ATOM 1032 C CA . GLN A 1 131 ? -1.618 12.915 30.100 1.00 63.38 131 GLN A CA 1
ATOM 1033 C C . GLN A 1 131 ? -3.054 12.385 29.974 1.00 63.38 131 GLN A C 1
ATOM 1035 O O . GLN A 1 131 ? -3.923 13.096 29.468 1.00 63.38 131 GLN A O 1
ATOM 1040 N N . LEU A 1 132 ? -3.315 11.153 30.423 1.00 58.72 132 LEU A N 1
ATOM 1041 C CA . LEU A 1 132 ? -4.638 10.524 30.418 1.00 58.72 132 LEU A CA 1
ATOM 1042 C C . LEU A 1 132 ? -5.481 10.949 31.624 1.00 58.72 132 LEU A C 1
ATOM 1044 O O . LEU A 1 132 ? -6.681 11.174 31.453 1.00 58.72 132 LEU A O 1
ATOM 1048 N N . GLU A 1 133 ? -4.874 11.152 32.797 1.00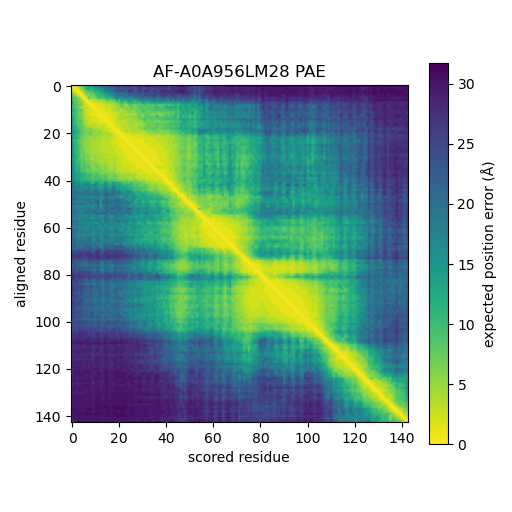 60.94 133 GLU A N 1
ATOM 1049 C CA . GLU A 1 133 ? -5.567 11.685 33.983 1.00 60.94 133 GLU A CA 1
ATOM 1050 C C . GLU A 1 133 ? -6.228 13.042 33.707 1.00 60.94 133 GLU A C 1
ATOM 1052 O O . GLU A 1 133 ? -7.363 13.276 34.119 1.00 60.94 133 GLU A O 1
ATOM 1057 N N . GLY A 1 134 ? -5.585 13.903 32.910 1.00 61.41 134 GLY A N 1
ATOM 1058 C CA . GLY A 1 134 ? -6.150 15.197 32.509 1.00 61.41 134 GLY A CA 1
ATOM 1059 C C . GLY A 1 134 ? -7.369 15.115 31.577 1.00 61.41 134 GLY A C 1
ATOM 1060 O O . GLY A 1 134 ? -8.034 16.126 31.345 1.00 61.41 134 GLY A O 1
ATOM 1061 N N . VAL A 1 135 ? -7.668 13.936 31.020 1.00 62.09 135 VAL A N 1
ATOM 1062 C CA . VAL A 1 135 ? -8.755 13.710 30.047 1.00 62.09 135 VAL A CA 1
ATOM 1063 C C . VAL A 1 135 ? -9.884 12.850 30.635 1.00 62.09 135 VAL A C 1
ATOM 1065 O O . VAL A 1 135 ? -10.976 12.789 30.057 1.00 62.09 135 VAL A O 1
ATOM 1068 N N . LEU A 1 136 ? -9.663 12.207 31.785 1.00 59.59 136 LEU A N 1
ATOM 1069 C CA . LEU A 1 136 ? -10.662 11.370 32.444 1.00 59.59 136 LEU A CA 1
ATOM 1070 C C . LEU A 1 136 ? -11.684 12.225 33.224 1.00 59.59 136 LEU A C 1
ATOM 1072 O O . LEU A 1 136 ? -11.325 13.226 33.845 1.00 59.59 136 LEU A O 1
ATOM 1076 N N . PRO A 1 137 ? -12.983 11.869 33.191 1.00 56.38 137 PRO A N 1
ATOM 1077 C CA . PRO A 1 137 ? -13.986 12.530 34.017 1.00 56.38 137 PRO A CA 1
ATOM 1078 C C . PRO A 1 137 ? -13.695 12.290 35.512 1.00 56.38 137 PRO A C 1
ATOM 1080 O O . PRO A 1 137 ? -13.242 11.201 35.874 1.00 56.38 137 PRO A O 1
ATOM 1083 N N . PRO A 1 138 ? -13.964 13.276 36.390 1.00 52.53 138 PRO A N 1
ATOM 1084 C CA . PRO A 1 138 ? -13.634 13.174 37.808 1.00 52.53 138 PRO A CA 1
ATOM 1085 C C . PRO A 1 138 ? -14.338 11.969 38.448 1.00 52.53 138 PRO A C 1
ATOM 1087 O O . PRO A 1 138 ? -15.565 11.880 38.422 1.00 52.53 138 PRO A O 1
ATOM 1090 N N . GLY A 1 139 ? -13.546 11.050 39.012 1.00 53.44 139 GLY A N 1
ATOM 1091 C CA . GLY A 1 139 ? -14.020 9.845 39.708 1.00 53.44 139 GLY A CA 1
ATOM 1092 C C . GLY A 1 139 ? -13.825 8.513 38.970 1.00 53.44 139 GLY A C 1
ATOM 1093 O O . GLY A 1 139 ? -14.270 7.489 39.478 1.00 53.44 139 GLY A O 1
ATOM 1094 N N . ALA A 1 140 ? -13.181 8.491 37.800 1.00 52.88 140 ALA A N 1
ATOM 1095 C CA . ALA A 1 140 ? -12.761 7.241 37.165 1.00 52.88 140 ALA A CA 1
ATOM 1096 C C . ALA A 1 140 ? -11.367 6.832 37.674 1.00 52.88 140 ALA A C 1
ATOM 1098 O O . ALA A 1 140 ? -10.362 7.343 37.187 1.00 52.88 140 ALA A O 1
ATOM 1099 N N . GLU A 1 141 ? -11.306 5.934 38.660 1.00 49.22 141 GLU A N 1
ATOM 1100 C CA . GLU A 1 141 ? -10.045 5.308 39.078 1.00 49.22 141 GLU A CA 1
ATOM 1101 C C . GLU A 1 141 ? -9.602 4.279 38.027 1.00 49.22 141 GLU A C 1
ATOM 1103 O O . GLU A 1 141 ? -10.380 3.414 37.614 1.00 49.22 141 GLU A O 1
ATOM 1108 N N . LEU A 1 142 ? -8.351 4.394 37.576 1.00 52.09 142 LEU A N 1
ATOM 1109 C CA . LEU A 1 142 ? -7.674 3.349 36.814 1.00 52.09 142 LEU A CA 1
ATOM 1110 C C . LEU A 1 142 ? -7.246 2.276 37.825 1.00 52.09 142 LEU A C 1
ATOM 1112 O O . LEU A 1 142 ? -6.350 2.523 38.630 1.00 52.09 142 LEU A O 1
ATOM 1116 N N . ALA A 1 143 ? -7.959 1.148 37.831 1.00 45.19 143 ALA A N 1
ATOM 1117 C CA . ALA A 1 143 ? -7.636 -0.022 38.650 1.00 45.19 143 ALA A CA 1
ATOM 1118 C C . ALA A 1 143 ? -6.359 -0.724 38.169 1.00 45.19 143 ALA A C 1
ATOM 1120 O O . ALA A 1 143 ? -6.149 -0.769 36.933 1.00 45.19 143 ALA A O 1
#

Sequence (143 aa):
MKFGASGETYAWIAQAVVRRRWIVLTLLLIITIIGGVIAPYVGVSTSRFGMVSSDNEHQARLERFFDRFGYPDMPVIMVRGGEPERRRAIVDRVARELKTIPALKGRVLARMDPETIAEVLFLRDPAAIDQLEGVLPPGAELA

Solvent-accessible surface area (backbone atoms only — not comparable to full-atom values): 9237 Å² total; per-residue (Å²): 136,84,89,75,79,53,76,65,55,55,52,50,52,53,51,52,47,66,78,40,43,67,62,52,50,51,52,50,51,51,53,51,49,51,48,61,66,48,54,84,70,64,78,86,77,87,54,77,69,77,77,52,65,69,86,39,70,70,50,44,53,51,52,55,46,29,77,73,73,50,73,88,86,66,90,83,84,85,87,81,70,84,55,72,68,59,41,50,55,49,52,54,49,52,54,55,57,53,66,68,38,75,94,49,60,89,66,74,86,70,88,76,53,72,69,59,50,47,56,55,44,55,75,73,43,70,76,56,51,71,66,46,61,78,71,54,67,94,86,71,77,88,128

Mean predicted aligned error: 16.14 Å